Protein AF-A0A9P6IG69-F1 (afdb_monomer_lite)

Foldseek 3Di:
DDDDDDDPDPPPPPDDDDDPDDPPPDDDPVNVVVCVVVDDPPPPDQADPPVRLVVLLVVLVVCVVVLVLVVSLVSLVVCLVPAVPRDDPVSNVSSVVSNVVSVVSVVD

Structure (mmCIF, N/CA/C/O backbone):
data_AF-A0A9P6IG69-F1
#
_entry.id   AF-A0A9P6IG69-F1
#
loop_
_atom_site.group_PDB
_atom_site.id
_atom_site.type_symbol
_atom_site.label_atom_id
_atom_site.label_alt_id
_atom_site.label_comp_id
_atom_site.label_asym_id
_atom_site.label_entity_id
_atom_site.label_seq_id
_atom_site.pdbx_PDB_ins_code
_atom_site.Cartn_x
_atom_site.Cartn_y
_atom_site.Cartn_z
_atom_site.occupancy
_atom_site.B_iso_or_equiv
_atom_site.auth_seq_id
_atom_site.auth_comp_id
_atom_site.auth_asym_id
_atom_site.auth_atom_id
_atom_site.pdbx_PDB_model_num
ATOM 1 N N . MET A 1 1 ? 19.769 49.829 -12.196 1.00 40.31 1 MET A N 1
ATOM 2 C CA . MET A 1 1 ? 19.129 50.323 -13.430 1.00 40.31 1 MET A CA 1
ATOM 3 C C . MET A 1 1 ? 20.271 50.622 -14.383 1.00 40.31 1 MET A C 1
ATOM 5 O O . MET A 1 1 ? 21.087 51.456 -14.021 1.00 40.31 1 MET A O 1
ATOM 9 N N . SER A 1 2 ? 20.488 49.915 -15.484 1.00 45.03 2 SER A N 1
ATOM 10 C CA . SER A 1 2 ? 19.656 48.947 -16.208 1.00 45.03 2 SER A CA 1
ATOM 11 C C . SER A 1 2 ? 20.560 48.101 -17.124 1.00 45.03 2 SER A C 1
ATOM 13 O O . SER A 1 2 ? 21.637 48.586 -17.458 1.00 45.03 2 SER A O 1
ATOM 15 N N . ASP A 1 3 ? 20.097 46.879 -17.426 1.00 51.25 3 ASP A N 1
ATOM 16 C CA . ASP A 1 3 ? 20.050 46.187 -18.737 1.00 51.25 3 ASP A CA 1
ATOM 17 C C . ASP A 1 3 ? 21.260 46.256 -19.700 1.00 51.25 3 ASP A C 1
ATOM 19 O O . ASP A 1 3 ? 21.891 47.290 -19.850 1.00 51.25 3 ASP A O 1
ATOM 23 N N . ASP A 1 4 ? 21.618 45.267 -20.517 1.00 53.44 4 ASP A N 1
ATOM 24 C CA . ASP A 1 4 ? 21.075 43.952 -20.870 1.00 53.44 4 ASP A CA 1
ATOM 25 C C . ASP A 1 4 ? 21.995 43.409 -21.994 1.00 53.44 4 ASP A C 1
ATOM 27 O O . ASP A 1 4 ? 22.519 44.180 -22.796 1.00 53.44 4 ASP A O 1
ATOM 31 N N . GLU A 1 5 ? 22.227 42.097 -21.979 1.00 56.09 5 GLU A N 1
ATOM 32 C CA . GLU A 1 5 ? 22.358 41.195 -23.136 1.00 56.09 5 GL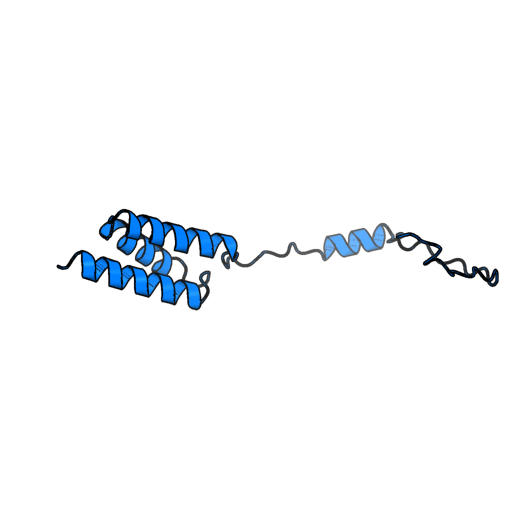U A CA 1
ATOM 33 C C . GLU A 1 5 ? 23.249 41.534 -24.358 1.00 56.09 5 GLU A C 1
ATOM 35 O O . GLU A 1 5 ? 22.990 42.421 -25.168 1.00 56.09 5 GLU A O 1
ATOM 40 N N . GLY A 1 6 ? 24.237 40.662 -24.602 1.00 52.22 6 GLY A N 1
ATOM 41 C CA . GLY A 1 6 ? 24.853 40.487 -25.924 1.00 52.22 6 GLY A CA 1
ATOM 42 C C . GLY A 1 6 ? 26.282 39.937 -25.845 1.00 52.22 6 GLY A C 1
ATOM 43 O O . GLY A 1 6 ? 27.201 40.651 -25.477 1.00 52.22 6 GLY A O 1
ATOM 44 N N . GLY A 1 7 ? 26.593 38.685 -26.171 1.00 57.16 7 GLY A N 1
ATOM 45 C CA . GLY A 1 7 ? 25.777 37.594 -26.674 1.00 57.16 7 GLY A CA 1
ATOM 46 C C . GLY A 1 7 ? 26.502 36.273 -26.406 1.00 57.16 7 GLY A C 1
ATOM 47 O O . GLY A 1 7 ? 27.694 36.126 -26.670 1.00 57.16 7 GLY A O 1
ATOM 48 N N . LEU A 1 8 ? 25.764 35.305 -25.869 1.00 58.16 8 LEU A N 1
ATOM 49 C CA . LEU A 1 8 ? 26.208 33.962 -25.477 1.00 58.16 8 LEU A CA 1
ATOM 50 C C . LEU A 1 8 ? 26.426 33.026 -26.691 1.00 58.16 8 LEU A C 1
ATOM 52 O O . LEU A 1 8 ? 26.242 31.817 -26.591 1.00 58.16 8 LEU A O 1
ATOM 56 N N . PHE A 1 9 ? 26.793 33.574 -27.852 1.00 48.88 9 PHE A N 1
ATOM 57 C CA . PHE A 1 9 ? 26.991 32.825 -29.095 1.00 48.88 9 PHE A CA 1
ATOM 58 C C . PHE A 1 9 ? 28.273 33.265 -29.807 1.00 48.88 9 PHE A C 1
ATOM 60 O O . PHE A 1 9 ? 28.260 33.695 -30.956 1.00 48.88 9 PHE A O 1
ATOM 67 N N . CYS A 1 10 ? 29.413 33.100 -29.137 1.00 54.47 10 CYS A N 1
ATOM 68 C CA . CYS A 1 10 ? 30.716 33.058 -29.802 1.00 54.47 10 CYS A CA 1
ATOM 69 C C . CYS A 1 10 ? 30.947 31.664 -30.408 1.00 54.47 10 CYS A C 1
ATOM 71 O O . CYS A 1 10 ? 31.872 30.956 -30.016 1.00 54.47 10 CYS A O 1
ATOM 73 N N . ILE A 1 11 ? 30.091 31.245 -31.343 1.00 56.59 11 ILE A N 1
ATOM 74 C CA . ILE A 1 11 ? 30.424 30.135 -32.239 1.00 56.59 11 ILE A CA 1
ATOM 75 C C . ILE A 1 11 ? 31.090 30.775 -33.453 1.00 56.59 11 ILE A C 1
ATOM 77 O O . ILE A 1 11 ? 30.421 31.229 -34.379 1.00 56.59 11 ILE A O 1
ATOM 81 N N . ALA A 1 12 ? 32.417 30.865 -33.417 1.00 56.22 12 ALA A N 1
ATOM 82 C CA . ALA A 1 12 ? 33.194 31.160 -34.609 1.00 56.22 12 ALA A CA 1
ATOM 83 C C . ALA A 1 12 ? 33.113 29.929 -35.521 1.00 56.22 12 ALA A C 1
ATOM 85 O O . ALA A 1 12 ? 33.712 28.895 -35.231 1.00 56.22 12 ALA A O 1
ATOM 86 N N . ILE A 1 13 ? 32.306 30.016 -36.580 1.00 52.16 13 ILE A N 1
ATOM 87 C CA . ILE A 1 13 ? 32.299 29.019 -37.650 1.00 52.16 13 ILE A CA 1
ATOM 88 C C . ILE A 1 13 ? 33.537 29.302 -38.500 1.00 52.16 13 ILE A C 1
ATOM 90 O O . ILE A 1 13 ? 33.494 30.113 -39.423 1.00 52.16 13 ILE A O 1
ATOM 94 N N . ASP A 1 14 ? 34.651 28.676 -38.129 1.00 42.19 14 ASP A N 1
ATOM 95 C CA . ASP A 1 14 ? 35.809 28.570 -39.005 1.00 42.19 14 ASP A CA 1
ATOM 96 C C . ASP A 1 14 ? 35.454 27.558 -40.101 1.00 42.19 14 ASP A C 1
ATOM 98 O O . ASP A 1 14 ? 35.114 26.402 -39.842 1.00 42.19 14 ASP A O 1
ATOM 102 N N . SER A 1 15 ? 35.379 28.067 -41.323 1.00 53.34 15 SER A N 1
ATOM 103 C CA . SER A 1 15 ? 35.005 27.331 -42.519 1.00 53.34 15 SER A CA 1
ATOM 104 C C . SER A 1 15 ? 36.208 26.528 -43.004 1.00 53.34 15 SER A C 1
ATOM 106 O O . SER A 1 15 ? 36.931 27.023 -43.863 1.00 53.34 15 SER A O 1
ATOM 108 N N . ASP A 1 16 ? 36.404 25.305 -42.505 1.00 51.88 16 ASP A N 1
ATOM 109 C CA . ASP A 1 16 ? 37.316 24.348 -43.140 1.00 51.88 16 ASP A CA 1
ATOM 110 C C . ASP A 1 16 ? 36.911 22.877 -42.911 1.00 51.88 16 ASP A C 1
ATOM 112 O O . ASP A 1 16 ? 36.482 22.476 -41.831 1.00 51.88 16 ASP A O 1
ATOM 116 N N . GLU A 1 17 ? 37.075 22.100 -43.981 1.00 47.62 17 GLU A N 1
ATOM 117 C CA . GLU A 1 17 ? 36.908 20.649 -44.142 1.00 47.62 17 GLU A CA 1
ATOM 118 C C . GLU A 1 17 ? 35.491 20.061 -44.314 1.00 47.62 17 GLU A C 1
ATOM 120 O O . GLU A 1 17 ? 34.753 19.702 -43.393 1.00 47.62 17 GLU A O 1
ATOM 125 N N . GLU A 1 18 ? 35.183 19.829 -45.594 1.00 54.47 18 GLU A N 1
ATOM 126 C CA . GLU A 1 18 ? 34.117 18.989 -46.128 1.00 54.47 18 GLU A CA 1
ATOM 127 C C . GLU A 1 18 ? 34.298 17.514 -45.702 1.00 54.47 18 GLU A C 1
ATOM 129 O O . GLU A 1 18 ? 34.662 16.641 -46.489 1.00 54.47 18 GLU A O 1
ATOM 134 N N . THR A 1 19 ? 34.001 17.193 -44.442 1.00 50.62 19 THR A N 1
ATOM 135 C CA . THR A 1 19 ? 33.697 15.813 -44.050 1.00 50.62 19 THR A CA 1
ATOM 136 C C . THR A 1 19 ? 32.203 15.593 -44.257 1.00 50.62 19 THR A C 1
ATOM 138 O O . THR A 1 19 ? 31.364 16.153 -43.553 1.00 50.62 19 THR A O 1
ATOM 141 N N . LYS A 1 20 ? 31.831 14.787 -45.260 1.00 56.06 20 LYS A N 1
ATOM 142 C CA . LYS A 1 20 ? 30.447 14.316 -45.440 1.00 56.06 20 LYS A CA 1
ATOM 143 C C . LYS A 1 20 ? 30.058 13.448 -44.243 1.00 56.06 20 LYS A C 1
ATOM 145 O O . LYS A 1 20 ? 30.133 12.220 -44.295 1.00 56.06 20 LYS A O 1
ATOM 150 N N . ALA A 1 21 ? 29.663 14.092 -43.151 1.00 57.44 21 ALA A N 1
ATOM 151 C CA . ALA A 1 21 ? 29.052 13.447 -42.011 1.00 57.44 21 ALA A CA 1
ATOM 152 C C . ALA A 1 21 ? 27.781 12.759 -42.512 1.00 57.44 21 ALA A C 1
ATOM 154 O O . ALA A 1 21 ? 26.852 13.413 -42.993 1.00 57.44 21 ALA A O 1
ATOM 155 N N . LYS A 1 22 ? 27.752 11.422 -42.447 1.00 57.47 22 LYS A N 1
ATOM 156 C CA . LYS A 1 22 ? 26.515 10.673 -42.678 1.00 57.47 22 LYS A CA 1
ATOM 157 C C . LYS A 1 22 ? 25.431 11.267 -41.765 1.00 57.47 22 LYS A C 1
ATOM 159 O O . LYS A 1 22 ? 25.708 11.467 -40.578 1.00 57.47 22 LYS A O 1
ATOM 164 N N . PRO A 1 23 ? 24.227 11.566 -42.284 1.00 60.00 23 PRO A N 1
ATOM 165 C CA . PRO A 1 23 ? 23.142 12.071 -41.455 1.00 60.00 23 PRO A CA 1
ATOM 166 C C . PRO A 1 23 ? 22.883 11.072 -40.325 1.00 60.00 23 PRO A C 1
ATOM 168 O O . PRO A 1 23 ? 22.764 9.870 -40.563 1.00 60.00 23 PRO A O 1
ATOM 171 N N . ARG A 1 24 ? 22.828 11.576 -39.088 1.00 59.69 24 ARG A N 1
ATOM 172 C CA . ARG A 1 24 ? 22.743 10.781 -37.847 1.00 59.69 24 ARG A CA 1
ATOM 173 C C . ARG A 1 24 ? 21.488 9.893 -37.750 1.00 59.69 24 ARG A C 1
ATOM 175 O O . ARG A 1 24 ? 21.426 9.069 -36.847 1.00 59.69 24 ARG A O 1
ATOM 182 N N . ASP A 1 25 ? 20.544 10.042 -38.681 1.00 63.06 25 ASP A N 1
ATOM 183 C CA . ASP A 1 25 ? 19.233 9.379 -38.709 1.00 63.06 25 ASP A CA 1
ATOM 184 C C . ASP A 1 25 ? 19.119 8.173 -39.655 1.00 63.06 25 ASP A C 1
ATOM 186 O O . ASP A 1 25 ? 18.062 7.551 -39.730 1.00 63.06 25 ASP A O 1
ATOM 190 N N . GLN A 1 26 ? 20.163 7.804 -40.398 1.00 58.53 26 GLN A N 1
ATOM 191 C CA . GLN A 1 26 ? 20.058 6.676 -41.331 1.00 58.53 26 GLN A CA 1
ATOM 192 C C . GLN A 1 26 ? 20.460 5.359 -40.666 1.00 58.53 26 GLN A C 1
ATOM 194 O O . GLN A 1 26 ? 21.536 4.827 -40.927 1.00 58.53 26 GLN A O 1
ATOM 199 N N . GLN A 1 27 ? 19.574 4.815 -39.828 1.00 62.59 27 GLN A N 1
ATOM 200 C CA . GLN A 1 27 ? 19.532 3.360 -39.672 1.00 62.59 27 GLN A CA 1
ATOM 201 C C . GLN A 1 27 ? 18.937 2.776 -40.956 1.00 62.59 27 GLN A C 1
ATOM 203 O O . GLN A 1 27 ? 17.919 3.260 -41.454 1.00 62.59 27 GLN A O 1
ATOM 208 N N . THR A 1 28 ? 19.584 1.770 -41.532 1.00 73.38 28 THR A N 1
ATOM 209 C CA . THR A 1 28 ? 19.044 1.081 -42.708 1.00 73.38 28 THR A CA 1
ATOM 210 C C . THR A 1 28 ? 17.844 0.212 -42.315 1.00 73.38 28 THR A C 1
ATOM 212 O O . THR A 1 28 ? 17.746 -0.268 -41.185 1.00 73.38 28 THR A O 1
ATOM 215 N N . GLU A 1 29 ? 16.920 -0.020 -43.253 1.00 72.88 29 GLU A N 1
ATOM 216 C CA . GLU A 1 29 ? 15.742 -0.876 -43.024 1.00 72.88 29 GLU A CA 1
ATOM 217 C C . GLU A 1 29 ? 16.148 -2.284 -42.557 1.00 72.88 29 GLU A C 1
ATOM 219 O O . GLU A 1 29 ? 15.496 -2.882 -41.709 1.00 72.88 29 GLU A O 1
ATOM 224 N N . GLU A 1 30 ? 17.271 -2.807 -43.047 1.00 77.31 30 GLU A N 1
ATOM 225 C CA . GLU A 1 30 ? 17.793 -4.116 -42.649 1.00 77.31 30 GLU A CA 1
ATOM 226 C C . GLU A 1 30 ? 18.224 -4.146 -41.176 1.00 77.31 30 GLU A C 1
ATOM 228 O O . GLU A 1 30 ? 17.895 -5.092 -40.455 1.00 77.31 30 GLU A O 1
ATOM 233 N N . GLU A 1 31 ? 18.892 -3.093 -40.699 1.00 77.00 31 GLU A N 1
ATOM 234 C CA . GLU A 1 31 ? 19.266 -2.930 -39.289 1.00 77.00 31 GLU A CA 1
ATOM 235 C C . GLU A 1 31 ? 18.026 -2.764 -38.403 1.00 77.00 31 GLU A C 1
ATOM 237 O O . GLU A 1 31 ? 17.946 -3.356 -37.323 1.00 77.00 31 GLU A O 1
ATOM 242 N N . PHE A 1 32 ? 17.014 -2.036 -38.881 1.00 77.44 32 PHE A N 1
ATOM 243 C CA . PHE A 1 32 ? 15.732 -1.904 -38.192 1.00 77.44 32 PHE A CA 1
ATOM 244 C C . PHE A 1 32 ? 14.994 -3.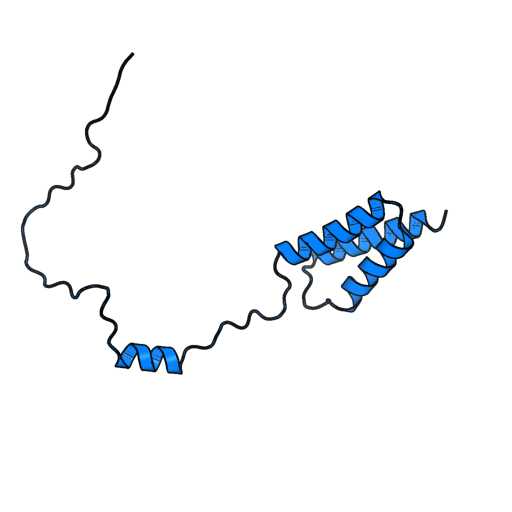247 -38.090 1.00 77.44 32 PHE A C 1
ATOM 246 O O . PHE A 1 32 ? 14.474 -3.593 -37.028 1.00 77.44 32 PHE A O 1
ATOM 253 N N . GLN A 1 33 ? 14.995 -4.060 -39.148 1.00 79.25 33 GLN A N 1
ATOM 254 C CA . GLN A 1 33 ? 14.388 -5.393 -39.132 1.00 79.25 33 GLN A CA 1
ATOM 255 C C . GLN A 1 33 ? 15.144 -6.361 -38.207 1.00 79.25 33 GLN A C 1
ATOM 257 O O . GLN A 1 33 ? 14.516 -7.169 -37.519 1.00 79.25 33 GLN A O 1
ATOM 262 N N . GLN A 1 34 ? 16.476 -6.268 -38.121 1.00 82.44 34 GLN A N 1
ATOM 263 C CA . GLN A 1 34 ? 17.271 -7.027 -37.145 1.00 82.44 34 GLN A CA 1
ATOM 264 C C . GLN A 1 34 ? 16.990 -6.582 -35.703 1.00 82.44 34 GLN A C 1
ATOM 266 O O . GLN A 1 34 ? 16.816 -7.426 -34.817 1.00 82.44 34 GLN A O 1
ATOM 271 N N . LEU A 1 35 ? 16.864 -5.273 -35.466 1.00 77.25 35 LEU A N 1
ATOM 272 C CA . LEU A 1 35 ? 16.489 -4.726 -34.164 1.00 77.25 35 LEU A CA 1
ATOM 273 C C . LEU A 1 35 ? 15.082 -5.175 -33.768 1.00 77.25 35 LEU A C 1
ATOM 275 O O . LEU A 1 35 ? 14.879 -5.623 -32.650 1.00 77.25 35 LEU A O 1
ATOM 279 N N . ARG A 1 36 ? 14.114 -5.154 -34.690 1.00 78.44 36 ARG A N 1
ATOM 280 C CA . ARG A 1 36 ? 12.754 -5.656 -34.439 1.00 78.44 36 ARG A CA 1
ATOM 281 C C . ARG A 1 36 ? 12.719 -7.142 -34.107 1.00 78.44 36 ARG A C 1
ATOM 283 O O . ARG A 1 36 ? 11.938 -7.541 -33.251 1.00 78.44 36 ARG A O 1
ATOM 290 N N . ARG A 1 37 ? 13.551 -7.958 -34.763 1.00 80.25 37 ARG A N 1
ATOM 291 C CA . ARG A 1 37 ? 13.665 -9.401 -34.472 1.00 80.25 37 ARG A CA 1
ATOM 292 C C . ARG A 1 37 ? 14.254 -9.678 -33.090 1.00 80.25 37 ARG A C 1
ATOM 294 O O . ARG A 1 37 ? 13.933 -10.700 -32.494 1.00 80.25 37 ARG A O 1
ATOM 301 N N . THR A 1 38 ? 15.119 -8.793 -32.604 1.00 78.56 38 THR A N 1
ATOM 302 C CA . THR A 1 38 ? 15.786 -8.914 -31.296 1.00 78.56 38 THR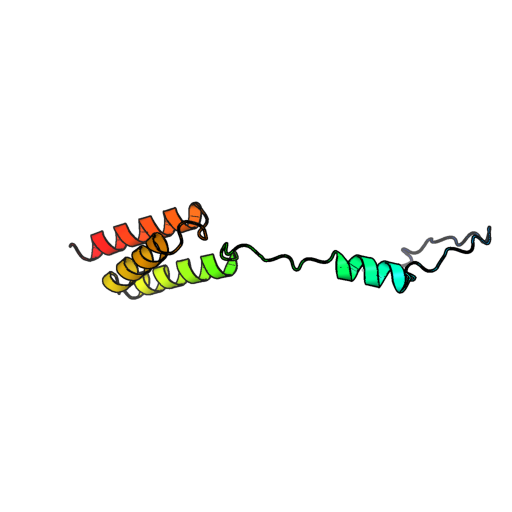 A CA 1
ATOM 303 C C . THR A 1 38 ? 15.093 -8.113 -30.193 1.00 78.56 38 THR A C 1
ATOM 305 O O . THR A 1 38 ? 15.372 -8.322 -29.012 1.00 78.56 38 THR A O 1
ATOM 308 N N . TYR A 1 39 ? 14.163 -7.228 -30.553 1.00 75.75 39 TYR A N 1
ATOM 309 C CA . TYR A 1 39 ? 13.406 -6.416 -29.618 1.00 75.75 39 TYR A CA 1
ATOM 310 C C . TYR A 1 39 ? 12.477 -7.298 -28.791 1.00 75.75 39 TYR A C 1
ATOM 312 O O . TYR A 1 39 ? 11.487 -7.848 -29.277 1.00 75.75 39 TYR A O 1
ATOM 320 N N . ARG A 1 40 ? 12.784 -7.382 -27.502 1.00 65.56 40 ARG A N 1
ATOM 321 C CA . ARG A 1 40 ? 11.885 -7.915 -26.490 1.00 65.56 40 ARG A CA 1
ATOM 322 C C . ARG A 1 40 ? 11.304 -6.729 -25.735 1.00 65.56 40 ARG A C 1
ATOM 324 O O . ARG A 1 40 ? 12.061 -5.923 -25.190 1.00 65.56 40 ARG A O 1
ATOM 331 N N . VAL A 1 41 ? 9.973 -6.619 -25.712 1.00 71.88 41 VAL A N 1
ATOM 332 C CA . VAL A 1 41 ? 9.289 -5.672 -24.822 1.00 71.88 41 VAL A CA 1
ATOM 333 C C . VAL A 1 41 ? 9.841 -5.908 -23.421 1.00 71.88 41 VAL A C 1
ATOM 335 O O . VAL A 1 41 ? 9.916 -7.052 -22.970 1.00 71.88 41 VAL A O 1
ATOM 338 N N . LYS A 1 42 ? 10.278 -4.836 -22.757 1.00 63.00 42 LYS A N 1
ATOM 339 C CA . LYS A 1 42 ? 10.632 -4.905 -21.342 1.00 63.00 42 LYS A CA 1
ATOM 340 C C . LYS A 1 42 ? 9.344 -5.205 -20.586 1.00 63.00 42 LYS A C 1
ATOM 342 O O . LYS A 1 42 ? 8.586 -4.291 -20.277 1.00 63.00 42 LYS A O 1
ATOM 347 N N . GLU A 1 43 ? 9.075 -6.481 -20.350 1.00 59.44 43 GLU A N 1
ATOM 348 C CA . GLU A 1 43 ? 8.087 -6.905 -19.371 1.00 59.44 43 GLU A CA 1
ATOM 349 C C . GLU A 1 43 ? 8.585 -6.360 -18.030 1.00 59.44 43 GLU A C 1
ATOM 351 O O . GLU A 1 43 ? 9.595 -6.822 -17.496 1.00 59.44 43 GLU A O 1
ATOM 356 N N . GLN A 1 44 ? 7.955 -5.288 -17.537 1.00 57.84 44 GLN A N 1
ATOM 357 C CA . GLN A 1 44 ? 8.127 -4.892 -16.145 1.00 57.84 44 GLN A CA 1
ATOM 358 C C . GLN A 1 44 ? 7.564 -6.050 -15.329 1.00 57.84 44 GLN A C 1
ATOM 360 O O . GLN A 1 44 ? 6.349 -6.227 -15.247 1.00 57.84 44 GLN A O 1
ATOM 365 N N . ASN A 1 45 ? 8.468 -6.885 -14.811 1.00 55.25 45 ASN A N 1
ATOM 366 C CA . ASN A 1 45 ? 8.159 -7.858 -13.773 1.00 55.25 45 ASN A CA 1
ATOM 367 C C . ASN A 1 45 ? 7.297 -7.157 -12.723 1.00 55.25 45 ASN A C 1
ATOM 369 O O . ASN A 1 45 ? 7.587 -6.010 -12.396 1.00 55.25 45 ASN A O 1
ATOM 373 N N . GLY A 1 46 ? 6.241 -7.834 -12.267 1.00 58.53 46 GLY A N 1
ATOM 374 C CA . GLY A 1 46 ? 5.104 -7.298 -11.508 1.00 58.53 46 GLY A CA 1
ATOM 375 C C . GLY A 1 46 ? 5.391 -6.680 -10.136 1.00 58.53 46 GLY A C 1
ATOM 376 O O . GLY A 1 46 ? 4.554 -6.790 -9.249 1.00 58.53 46 GLY A O 1
ATOM 377 N N . GLU A 1 47 ? 6.540 -6.039 -9.949 1.00 64.00 47 GLU A N 1
ATOM 378 C CA . GLU A 1 47 ? 6.784 -5.058 -8.906 1.00 64.00 47 GLU A CA 1
ATOM 379 C C . GLU A 1 47 ? 5.833 -3.880 -9.114 1.00 64.00 47 GLU A C 1
ATOM 381 O O . GLU A 1 47 ? 5.745 -3.290 -10.197 1.00 64.00 47 GLU A O 1
ATOM 386 N N . ALA A 1 48 ? 5.076 -3.552 -8.070 1.00 70.00 48 ALA A N 1
ATOM 387 C CA . ALA A 1 48 ? 4.197 -2.405 -8.128 1.00 70.00 48 ALA A CA 1
ATOM 388 C C . ALA A 1 48 ? 5.054 -1.147 -8.282 1.00 70.00 48 ALA A C 1
ATOM 390 O O . ALA A 1 48 ? 6.034 -0.933 -7.569 1.00 70.00 48 ALA A O 1
ATOM 391 N N . THR A 1 49 ? 4.685 -0.290 -9.231 1.00 80.44 49 THR A N 1
ATOM 392 C CA . THR A 1 49 ? 5.380 0.986 -9.382 1.00 80.44 49 THR A CA 1
ATOM 393 C C . THR A 1 49 ? 5.213 1.815 -8.102 1.00 80.44 49 THR A C 1
ATOM 395 O O . THR A 1 49 ? 4.177 1.759 -7.439 1.00 80.44 49 THR A O 1
ATOM 398 N N . LYS A 1 50 ? 6.218 2.631 -7.765 1.00 80.25 50 LYS A N 1
ATOM 399 C CA . LYS A 1 50 ? 6.176 3.543 -6.608 1.00 80.25 50 LYS A CA 1
ATOM 400 C C . LYS A 1 50 ? 4.845 4.297 -6.418 1.00 80.25 50 LYS A C 1
ATOM 402 O O . LYS A 1 50 ? 4.396 4.341 -5.277 1.00 80.25 50 LYS A O 1
ATOM 407 N N . PRO A 1 51 ? 4.191 4.874 -7.452 1.00 85.19 51 PRO A N 1
ATOM 408 C CA . PRO A 1 51 ? 2.898 5.532 -7.252 1.00 85.19 51 PRO A CA 1
ATOM 409 C C . PRO A 1 51 ? 1.811 4.566 -6.766 1.00 85.19 51 PRO A C 1
ATOM 411 O O . PRO A 1 51 ? 1.089 4.903 -5.837 1.00 85.19 51 PRO A O 1
ATOM 414 N N . VAL A 1 52 ? 1.760 3.342 -7.297 1.00 84.81 52 VAL A N 1
ATOM 415 C CA . VAL A 1 52 ? 0.782 2.325 -6.878 1.00 84.81 52 VAL A CA 1
ATOM 416 C C . VAL A 1 52 ? 0.989 1.936 -5.412 1.00 84.81 52 VAL A C 1
ATOM 418 O O . VAL A 1 52 ? 0.027 1.810 -4.658 1.00 84.81 52 VAL A O 1
ATOM 421 N N . LEU A 1 53 ? 2.243 1.796 -4.971 1.00 86.38 53 LEU A N 1
ATOM 422 C CA . LEU A 1 53 ? 2.556 1.521 -3.563 1.00 86.38 53 LEU A CA 1
ATOM 423 C C . LEU A 1 53 ? 2.095 2.652 -2.633 1.00 86.38 53 LEU A C 1
ATOM 425 O O . LEU A 1 53 ? 1.587 2.386 -1.544 1.00 86.38 53 LEU A O 1
ATOM 429 N N . GLN A 1 54 ? 2.249 3.907 -3.064 1.00 89.69 54 GLN A N 1
ATOM 430 C CA . GLN A 1 54 ? 1.781 5.070 -2.309 1.00 89.69 54 GLN A CA 1
ATOM 431 C C . GLN A 1 54 ? 0.252 5.118 -2.227 1.00 89.69 54 GLN A C 1
ATOM 433 O O . GLN A 1 54 ? -0.279 5.394 -1.157 1.00 89.69 54 GLN A O 1
ATOM 438 N N . GLU A 1 55 ? -0.463 4.794 -3.306 1.00 90.88 55 GLU A N 1
ATOM 439 C CA . GLU A 1 55 ? -1.931 4.732 -3.293 1.00 90.88 55 GLU A CA 1
ATOM 440 C C . GLU A 1 55 ? -2.455 3.668 -2.323 1.00 90.88 55 GLU A C 1
ATOM 442 O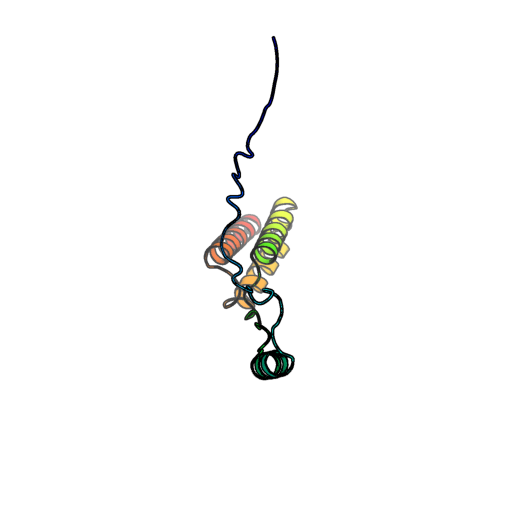 O . GLU A 1 55 ? -3.404 3.915 -1.580 1.00 90.88 55 GLU A O 1
ATOM 447 N N . VAL A 1 56 ? -1.807 2.502 -2.277 1.00 90.00 56 VAL A N 1
ATOM 448 C CA . VAL A 1 56 ? -2.148 1.435 -1.326 1.00 90.00 56 VAL A CA 1
ATOM 449 C C . VAL A 1 56 ? -1.947 1.890 0.119 1.00 90.00 56 VAL A C 1
ATOM 451 O O . VAL A 1 56 ? -2.818 1.658 0.959 1.00 90.00 56 VAL A O 1
ATOM 454 N N . LEU A 1 57 ? -0.814 2.536 0.415 1.00 91.25 57 LEU A N 1
ATOM 455 C CA . LEU A 1 57 ? -0.557 3.089 1.746 1.00 91.25 57 LEU A CA 1
ATOM 456 C C . LEU A 1 57 ? -1.607 4.134 2.108 1.00 91.25 57 LEU A C 1
ATOM 458 O O . LEU A 1 57 ? -2.218 4.039 3.169 1.00 91.25 57 LEU A O 1
ATOM 462 N N . HIS A 1 58 ? -1.870 5.067 1.197 1.00 93.19 58 HIS A N 1
ATOM 463 C CA . HIS A 1 58 ? -2.824 6.135 1.432 1.00 93.19 58 HIS A CA 1
ATOM 464 C C . HIS A 1 58 ? -4.237 5.592 1.675 1.00 93.19 58 HIS A C 1
ATOM 466 O O . HIS A 1 58 ? -4.918 6.032 2.594 1.00 93.19 58 HIS A O 1
ATOM 472 N N . ALA A 1 59 ? -4.662 4.556 0.947 1.00 93.88 59 ALA A N 1
ATOM 473 C CA . ALA A 1 59 ? -5.948 3.907 1.185 1.00 93.88 59 ALA A CA 1
ATOM 474 C C . ALA A 1 59 ? -6.073 3.330 2.612 1.00 93.88 59 ALA A C 1
ATOM 476 O O . ALA A 1 59 ? -7.127 3.459 3.237 1.00 93.88 59 ALA A O 1
ATOM 477 N N . VAL A 1 60 ? -5.008 2.725 3.158 1.00 93.12 60 VAL A N 1
ATOM 478 C CA . VAL A 1 60 ? -4.991 2.259 4.559 1.00 93.12 60 VAL A CA 1
ATOM 479 C C . VAL A 1 60 ? -5.077 3.430 5.532 1.00 93.12 60 VAL A C 1
ATOM 481 O O . VAL A 1 60 ? -5.811 3.355 6.521 1.00 93.12 60 VAL A O 1
ATOM 484 N N . GLU A 1 61 ? -4.345 4.507 5.258 1.00 93.31 61 GLU A N 1
ATOM 485 C CA . GLU A 1 61 ? -4.336 5.712 6.088 1.00 93.31 61 GLU A CA 1
ATOM 486 C C . GLU A 1 61 ? -5.716 6.362 6.153 1.00 93.31 61 GLU A C 1
ATOM 488 O O . GLU A 1 61 ? -6.209 6.642 7.246 1.00 93.31 61 GLU A O 1
ATOM 493 N N . GLU A 1 62 ? -6.386 6.516 5.014 1.00 94.88 62 GLU A N 1
ATOM 494 C CA . GLU A 1 62 ? -7.736 7.071 4.937 1.00 94.88 62 GLU A CA 1
ATOM 495 C C . GLU A 1 62 ? -8.732 6.232 5.747 1.00 94.88 62 GLU A C 1
ATOM 497 O O . GLU A 1 62 ? -9.522 6.767 6.530 1.00 94.88 62 GLU A O 1
ATOM 502 N N . LEU A 1 63 ? -8.663 4.900 5.646 1.00 91.94 63 LEU A N 1
ATOM 503 C CA . LEU A 1 63 ? -9.504 4.014 6.456 1.00 91.94 63 LEU A CA 1
ATOM 504 C C . LEU A 1 63 ? -9.215 4.167 7.959 1.00 91.94 63 LEU A C 1
ATOM 506 O O . LEU A 1 63 ? -10.150 4.177 8.769 1.00 91.94 63 LEU A O 1
ATOM 510 N N . TYR A 1 64 ? -7.946 4.341 8.337 1.00 90.88 64 TYR A N 1
ATOM 511 C CA . TYR A 1 64 ? -7.553 4.616 9.718 1.00 90.88 64 TYR A CA 1
ATOM 512 C C . TYR A 1 64 ? -8.098 5.968 10.213 1.00 90.88 64 TYR A C 1
ATOM 514 O O . TYR A 1 64 ? -8.652 6.039 11.315 1.00 90.88 64 TYR A O 1
ATOM 522 N N . PHE A 1 65 ? -8.005 7.031 9.407 1.00 91.69 65 PHE A N 1
ATOM 523 C CA . PHE A 1 65 ? -8.529 8.359 9.748 1.00 91.69 65 PHE A CA 1
ATOM 524 C C . PHE A 1 65 ? -10.058 8.384 9.847 1.00 91.69 65 PHE A C 1
ATOM 526 O O . PHE A 1 65 ? -10.603 9.019 10.753 1.00 91.69 65 PHE A O 1
ATOM 533 N N . LEU A 1 66 ? -10.754 7.615 9.006 1.00 93.06 66 LEU A N 1
ATOM 534 C CA . LEU A 1 66 ? -12.207 7.419 9.067 1.00 93.06 66 LEU A CA 1
ATOM 535 C C . LEU A 1 66 ? -12.662 6.525 10.236 1.00 93.06 66 LEU A C 1
ATOM 537 O O . LEU A 1 66 ? -13.851 6.232 10.353 1.00 93.06 66 LEU A O 1
ATOM 541 N N . ARG A 1 67 ? -11.742 6.086 11.109 1.00 89.75 67 ARG A N 1
ATOM 542 C CA . ARG A 1 67 ? -11.985 5.145 12.220 1.00 89.75 67 ARG A CA 1
ATOM 543 C C . ARG A 1 67 ? -12.560 3.792 11.787 1.00 89.75 67 ARG A C 1
ATOM 545 O O . ARG A 1 67 ? -13.106 3.059 12.611 1.00 89.75 67 ARG A O 1
ATOM 552 N N . ARG A 1 68 ? -12.409 3.420 10.515 1.00 92.56 68 ARG A N 1
ATOM 553 C CA . ARG A 1 68 ? -12.818 2.117 9.968 1.00 92.56 68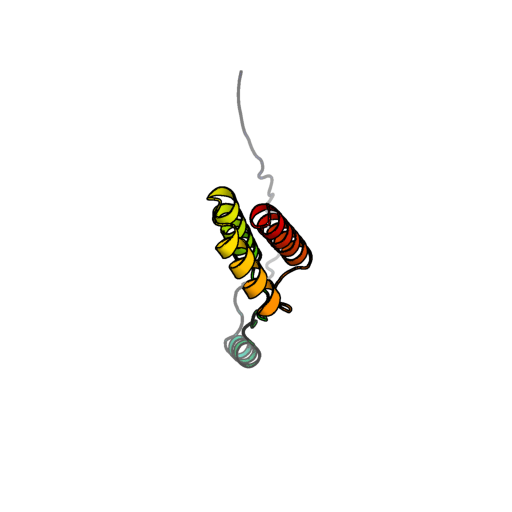 ARG A CA 1
ATOM 554 C C . ARG A 1 68 ? -11.690 1.109 10.172 1.00 92.56 68 ARG A C 1
ATOM 556 O O . ARG A 1 68 ? -11.099 0.602 9.224 1.00 92.56 68 ARG A O 1
ATOM 563 N N . PHE A 1 69 ? -11.364 0.854 11.439 1.00 91.69 69 PHE A N 1
ATOM 564 C CA . PHE A 1 69 ? -10.187 0.070 11.826 1.00 91.69 69 PHE A CA 1
ATOM 565 C C . PHE A 1 69 ? -10.259 -1.397 11.376 1.00 91.69 69 PHE A C 1
ATOM 567 O O . PHE A 1 69 ? -9.228 -1.967 11.029 1.00 91.69 69 PHE A O 1
ATOM 574 N N . ASP A 1 70 ? -11.454 -1.992 11.338 1.00 90.62 70 ASP A N 1
ATOM 575 C CA . ASP A 1 70 ? -11.654 -3.373 10.869 1.00 90.62 70 ASP A CA 1
ATOM 576 C C . ASP A 1 70 ? -11.288 -3.512 9.389 1.00 90.62 70 ASP A C 1
ATOM 578 O O . ASP A 1 70 ? -10.483 -4.358 8.998 1.00 90.62 70 ASP A O 1
ATOM 582 N N . GLU A 1 71 ? -11.781 -2.578 8.579 1.00 91.38 71 GLU A N 1
ATOM 583 C CA . GLU A 1 71 ? -11.535 -2.552 7.143 1.00 91.38 71 GLU A CA 1
ATOM 584 C C . GLU A 1 71 ? -10.090 -2.189 6.817 1.00 91.38 71 GLU A C 1
ATOM 586 O O . GLU A 1 71 ? -9.498 -2.807 5.934 1.00 91.38 71 GLU A O 1
ATOM 591 N N . ALA A 1 72 ? -9.495 -1.251 7.562 1.00 91.75 72 ALA A N 1
ATOM 592 C CA . ALA A 1 72 ? -8.080 -0.910 7.438 1.00 91.75 72 ALA A CA 1
ATOM 593 C C . ALA A 1 72 ? -7.177 -2.123 7.728 1.00 91.75 72 ALA A C 1
ATOM 595 O O . ALA A 1 72 ? -6.275 -2.420 6.945 1.00 91.75 72 ALA A O 1
ATOM 596 N N . ALA A 1 73 ? -7.443 -2.861 8.812 1.00 91.88 73 ALA A N 1
ATOM 597 C CA . ALA A 1 73 ? -6.673 -4.050 9.175 1.00 91.88 73 ALA A CA 1
ATOM 598 C C . ALA A 1 73 ? -6.866 -5.192 8.166 1.00 91.88 73 ALA A C 1
ATOM 600 O O . ALA A 1 73 ? -5.897 -5.830 7.751 1.00 91.88 73 ALA A O 1
ATOM 601 N N . ALA A 1 74 ? -8.105 -5.441 7.735 1.00 92.50 74 ALA A N 1
ATOM 602 C CA . ALA A 1 74 ? -8.402 -6.465 6.740 1.00 92.50 74 ALA A CA 1
ATOM 603 C C . ALA A 1 74 ? -7.763 -6.145 5.381 1.00 92.50 74 ALA A C 1
ATOM 605 O O . ALA A 1 74 ? -7.230 -7.042 4.726 1.00 92.50 74 ALA A O 1
ATOM 606 N N . PHE A 1 75 ? -7.792 -4.877 4.962 1.00 91.75 75 PHE A N 1
ATOM 607 C CA . PHE A 1 75 ? -7.169 -4.429 3.722 1.00 91.75 75 PHE A CA 1
ATOM 608 C C . PHE A 1 75 ? -5.642 -4.548 3.790 1.00 91.75 75 PHE A C 1
ATOM 610 O O . PHE A 1 75 ? -5.062 -5.206 2.928 1.00 91.75 75 PHE A O 1
ATOM 617 N N . ALA A 1 76 ? -5.003 -4.030 4.847 1.00 91.19 76 ALA A N 1
ATOM 618 C CA . ALA A 1 76 ? -3.557 -4.152 5.043 1.00 91.19 76 ALA A CA 1
ATOM 619 C C . ALA A 1 76 ? -3.101 -5.620 5.014 1.00 91.19 76 ALA A C 1
ATOM 621 O O . ALA A 1 76 ? -2.179 -5.967 4.276 1.00 91.19 76 ALA A O 1
ATOM 622 N N . ARG A 1 77 ? -3.809 -6.509 5.721 1.00 91.75 77 ARG A N 1
ATOM 623 C CA . ARG A 1 77 ? -3.491 -7.941 5.745 1.00 91.75 77 ARG A CA 1
ATOM 624 C C . ARG A 1 77 ? -3.627 -8.610 4.376 1.00 91.75 77 ARG A C 1
ATOM 626 O O . ARG A 1 77 ? -2.763 -9.396 4.010 1.00 91.75 77 ARG A O 1
ATOM 633 N N . ARG A 1 78 ? -4.678 -8.303 3.604 1.00 90.69 78 ARG A N 1
ATOM 634 C CA . ARG A 1 78 ? -4.844 -8.844 2.237 1.00 90.69 78 ARG A CA 1
ATOM 635 C C . ARG A 1 78 ? -3.707 -8.417 1.314 1.00 90.69 78 ARG A C 1
ATOM 637 O O . ARG A 1 78 ? -3.249 -9.220 0.509 1.00 90.69 78 ARG A O 1
ATOM 644 N N . VAL A 1 79 ? -3.262 -7.166 1.428 1.00 89.31 79 VAL A N 1
ATOM 645 C CA . VAL A 1 79 ? -2.163 -6.652 0.603 1.00 89.31 79 VAL A CA 1
ATOM 646 C C . VAL A 1 79 ? -0.834 -7.297 1.001 1.00 89.31 79 VAL A C 1
ATOM 648 O O . VAL A 1 79 ? -0.063 -7.678 0.123 1.00 89.31 79 VAL A O 1
ATOM 651 N N . LEU A 1 80 ? -0.588 -7.489 2.299 1.00 87.75 80 LEU A N 1
ATOM 652 C CA . LEU A 1 80 ? 0.601 -8.189 2.790 1.00 87.75 80 LEU A CA 1
ATOM 653 C C . LEU A 1 80 ? 0.645 -9.665 2.350 1.00 87.75 80 LEU A C 1
ATOM 655 O O . LEU A 1 80 ? 1.711 -10.136 1.967 1.00 87.75 80 LEU A O 1
ATOM 659 N N . ASP A 1 81 ? -0.494 -10.365 2.357 1.00 86.25 81 ASP A N 1
ATOM 660 C CA . ASP A 1 81 ? -0.606 -11.790 1.995 1.00 86.25 81 ASP A CA 1
ATOM 661 C C . ASP A 1 81 ? -0.473 -12.032 0.478 1.00 86.25 81 ASP A C 1
ATOM 663 O O . ASP A 1 81 ? 0.190 -12.967 0.039 1.00 86.25 81 ASP A O 1
ATOM 667 N N . GLY A 1 82 ? -1.061 -11.157 -0.347 1.00 78.44 82 GLY A N 1
ATOM 668 C CA . GLY A 1 82 ? -1.096 -11.335 -1.803 1.00 78.44 82 GLY A CA 1
ATOM 669 C C . GLY A 1 82 ? 0.102 -10.774 -2.576 1.00 78.44 82 GLY A C 1
ATOM 670 O O . GLY A 1 82 ? 0.191 -10.995 -3.782 1.00 78.44 82 GLY A O 1
ATOM 671 N N . SER A 1 83 ? 0.992 -10.012 -1.931 1.00 68.69 83 SER A N 1
ATOM 672 C CA . SER A 1 83 ? 1.928 -9.122 -2.638 1.00 68.69 83 SER A CA 1
ATOM 673 C C . SER A 1 83 ? 3.369 -9.171 -2.101 1.00 68.69 83 SER A C 1
ATOM 675 O O . SER A 1 83 ? 4.141 -8.221 -2.244 1.00 68.69 83 SER A O 1
ATOM 677 N N . GLU A 1 84 ? 3.781 -10.301 -1.513 1.00 63.22 84 GLU A N 1
ATOM 678 C CA . GLU A 1 84 ? 5.139 -10.486 -0.970 1.00 63.22 84 GLU A CA 1
ATOM 679 C C . GLU A 1 84 ? 6.271 -10.263 -1.987 1.00 63.22 84 GLU A C 1
ATOM 681 O O . GLU A 1 84 ? 7.386 -9.939 -1.586 1.00 63.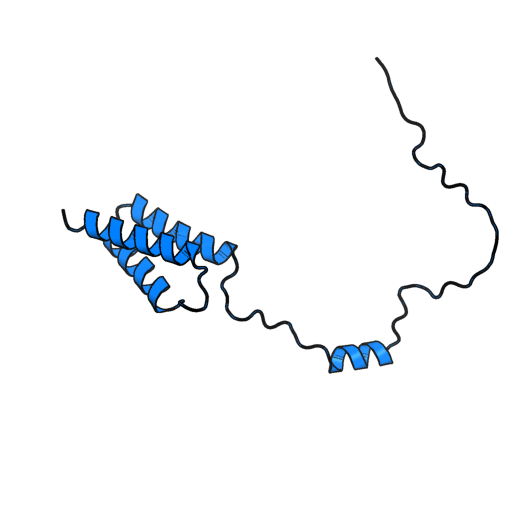22 84 GLU A O 1
ATOM 686 N N . ALA A 1 85 ? 6.025 -10.421 -3.288 1.00 64.81 85 ALA A N 1
ATOM 687 C CA . ALA A 1 85 ? 7.032 -10.160 -4.320 1.00 64.81 85 ALA A CA 1
ATOM 688 C C . ALA A 1 85 ? 6.977 -8.730 -4.884 1.00 64.81 85 ALA A C 1
ATOM 690 O O . ALA A 1 85 ? 7.958 -8.281 -5.464 1.00 64.81 85 ALA A O 1
ATOM 691 N N . ALA A 1 86 ? 5.856 -8.019 -4.722 1.00 72.88 86 ALA A N 1
ATOM 692 C CA . ALA A 1 86 ? 5.603 -6.753 -5.412 1.00 72.88 86 ALA A CA 1
ATOM 693 C C . ALA A 1 86 ? 5.647 -5.517 -4.502 1.00 72.88 86 ALA A C 1
ATOM 695 O O . ALA A 1 86 ? 5.692 -4.397 -5.009 1.00 72.88 86 ALA A O 1
ATOM 696 N N . LEU A 1 87 ? 5.638 -5.705 -3.177 1.00 81.75 87 LEU A N 1
ATOM 697 C CA . LEU A 1 87 ? 5.793 -4.625 -2.203 1.00 81.75 87 LEU A CA 1
ATOM 698 C C . LEU A 1 87 ? 7.258 -4.437 -1.804 1.00 81.75 87 LEU A C 1
ATOM 700 O O . LEU A 1 87 ? 7.901 -5.382 -1.333 1.00 81.75 87 LEU A O 1
ATOM 704 N N . ASP A 1 88 ? 7.744 -3.200 -1.853 1.00 83.81 88 ASP A N 1
ATOM 705 C CA . ASP A 1 88 ? 9.002 -2.820 -1.213 1.00 83.81 88 ASP A CA 1
ATOM 706 C C . ASP A 1 88 ? 8.973 -3.094 0.303 1.00 83.81 88 ASP A C 1
ATOM 708 O O . ASP A 1 88 ? 7.920 -3.116 0.953 1.00 83.81 88 ASP A O 1
ATOM 712 N N . ARG A 1 89 ? 10.159 -3.285 0.892 1.00 86.31 89 ARG A N 1
ATOM 713 C CA . ARG A 1 89 ? 10.317 -3.566 2.330 1.00 86.31 89 ARG A CA 1
ATOM 714 C C . ARG A 1 89 ? 9.677 -2.488 3.212 1.00 86.31 89 ARG A C 1
ATOM 716 O O . ARG A 1 89 ? 9.019 -2.823 4.192 1.00 86.31 89 ARG A O 1
ATOM 723 N N . ASP A 1 90 ? 9.873 -1.222 2.856 1.00 88.25 90 ASP A N 1
ATOM 724 C CA . ASP A 1 90 ? 9.357 -0.074 3.609 1.00 88.25 90 ASP A CA 1
ATOM 725 C C . ASP A 1 90 ? 7.821 -0.055 3.626 1.00 88.25 90 ASP A C 1
ATOM 727 O O . ASP A 1 90 ? 7.199 0.031 4.686 1.00 88.25 90 ASP A O 1
ATOM 731 N N . THR A 1 91 ? 7.202 -0.277 2.462 1.00 87.62 91 THR A N 1
ATOM 732 C CA . THR A 1 91 ? 5.745 -0.360 2.329 1.00 87.62 91 THR A CA 1
ATOM 733 C C . THR A 1 91 ? 5.164 -1.487 3.178 1.00 87.62 91 THR A C 1
ATOM 735 O O . THR A 1 91 ? 4.157 -1.283 3.853 1.00 87.62 91 THR A O 1
ATOM 738 N N . ARG A 1 92 ? 5.811 -2.659 3.217 1.00 88.94 92 ARG A N 1
ATOM 739 C CA . ARG A 1 92 ? 5.376 -3.765 4.088 1.00 88.94 92 ARG A CA 1
ATOM 740 C C . ARG A 1 92 ? 5.448 -3.414 5.569 1.00 88.94 92 ARG A C 1
ATOM 742 O O . ARG A 1 92 ? 4.505 -3.698 6.303 1.00 88.94 92 ARG A O 1
ATOM 749 N N . GLU A 1 93 ? 6.539 -2.792 6.005 1.00 91.31 93 GLU A N 1
ATOM 750 C CA . GLU A 1 93 ? 6.706 -2.387 7.403 1.00 91.31 93 GLU A CA 1
ATOM 751 C C . GLU A 1 93 ? 5.637 -1.366 7.821 1.00 91.31 93 GLU A C 1
ATOM 753 O O . GLU A 1 93 ? 5.035 -1.483 8.892 1.00 91.31 93 GLU A O 1
ATOM 758 N N . MET A 1 94 ? 5.346 -0.399 6.949 1.00 91.25 94 MET A N 1
ATOM 759 C CA . MET A 1 94 ? 4.306 0.605 7.176 1.00 91.25 94 MET A CA 1
ATOM 760 C C . MET A 1 94 ? 2.906 -0.012 7.258 1.00 91.25 94 MET A C 1
ATOM 762 O O . MET A 1 94 ? 2.165 0.284 8.199 1.00 91.25 94 MET A O 1
ATOM 766 N N . LEU A 1 95 ? 2.556 -0.909 6.331 1.00 90.88 95 LEU A N 1
ATOM 767 C CA . LEU A 1 95 ? 1.279 -1.631 6.357 1.00 90.88 95 LEU A CA 1
ATOM 768 C C . LEU A 1 95 ? 1.122 -2.469 7.634 1.00 90.88 95 LEU A C 1
ATOM 770 O O . LEU A 1 95 ? 0.063 -2.426 8.260 1.00 90.88 95 LEU A O 1
ATOM 774 N N . GLY A 1 96 ? 2.183 -3.161 8.065 1.00 91.25 96 GLY A N 1
ATOM 775 C CA . GLY A 1 96 ? 2.185 -3.934 9.310 1.00 91.25 96 GLY A CA 1
ATOM 776 C C . GLY A 1 96 ? 1.922 -3.066 10.543 1.00 91.25 96 GLY A C 1
ATOM 777 O O . GLY A 1 96 ? 1.043 -3.376 11.347 1.00 91.25 96 GLY A O 1
ATOM 778 N N . ARG A 1 97 ? 2.591 -1.908 10.651 1.00 91.88 97 ARG A N 1
ATOM 779 C CA . ARG A 1 97 ? 2.342 -0.951 11.746 1.00 91.88 97 ARG A CA 1
ATOM 780 C C . ARG A 1 97 ? 0.900 -0.453 11.773 1.00 91.88 97 ARG A C 1
ATOM 782 O O . ARG A 1 97 ? 0.341 -0.255 12.854 1.00 91.88 97 ARG A O 1
ATOM 789 N N . TYR A 1 98 ? 0.304 -0.192 10.610 1.00 89.75 98 TYR A N 1
ATOM 790 C CA . TYR A 1 98 ? -1.090 0.240 10.542 1.00 89.75 98 TYR A CA 1
ATOM 791 C C . TYR A 1 98 ? -2.056 -0.882 10.927 1.00 89.75 98 TYR A C 1
ATOM 793 O O . TYR A 1 98 ? -3.007 -0.607 11.658 1.00 89.75 98 TYR A O 1
ATOM 801 N N . GLU A 1 99 ? -1.795 -2.133 10.536 1.00 90.19 99 GLU A N 1
ATOM 802 C CA . GLU A 1 99 ? -2.586 -3.289 10.976 1.00 90.19 99 GLU A CA 1
ATOM 803 C C . GLU A 1 99 ? -2.581 -3.418 12.509 1.00 90.19 99 GLU A C 1
ATOM 805 O O . GLU A 1 99 ? -3.644 -3.482 13.134 1.00 90.19 99 GLU A O 1
ATOM 810 N N . GLU A 1 100 ? -1.401 -3.384 13.133 1.00 91.25 100 GLU A N 1
ATOM 811 C CA . GLU A 1 100 ? -1.251 -3.471 14.591 1.00 91.25 100 GLU A CA 1
ATOM 812 C C . GLU A 1 100 ? -1.965 -2.320 15.309 1.00 91.25 100 GLU A C 1
ATOM 814 O O . GLU A 1 100 ? -2.709 -2.542 16.270 1.00 91.25 100 GLU A O 1
ATOM 819 N N . LYS A 1 101 ? -1.803 -1.085 14.814 1.00 89.19 101 LYS A N 1
ATOM 820 C CA . LYS A 1 101 ? -2.504 0.092 15.350 1.00 89.19 101 LYS A CA 1
ATOM 821 C C . LYS A 1 101 ? -4.019 -0.060 15.254 1.00 89.19 101 LYS A C 1
ATOM 823 O O . LYS A 1 101 ? -4.713 0.242 16.222 1.00 89.19 101 LYS A O 1
ATOM 828 N N . CYS A 1 102 ? -4.538 -0.527 14.119 1.00 90.00 102 CYS A N 1
ATOM 829 C CA . CYS A 1 102 ? -5.969 -0.762 13.938 1.00 90.00 102 CYS A CA 1
ATOM 830 C C . CYS A 1 102 ? -6.487 -1.815 14.923 1.00 90.00 102 CYS A C 1
ATOM 832 O O . CYS A 1 102 ? -7.503 -1.595 15.580 1.00 90.00 102 CYS A O 1
ATOM 834 N N . ARG A 1 103 ? -5.762 -2.925 15.096 1.00 86.62 103 ARG A N 1
ATOM 835 C CA . ARG A 1 103 ? -6.120 -3.982 16.056 1.00 86.62 103 ARG A CA 1
ATOM 836 C C . ARG A 1 103 ? -6.111 -3.483 17.498 1.00 86.62 103 ARG A C 1
ATOM 838 O O . ARG A 1 103 ? -7.052 -3.765 18.234 1.00 86.62 103 ARG A O 1
ATOM 845 N N . GLY A 1 104 ? -5.131 -2.664 17.881 1.00 88.31 104 GLY A N 1
ATOM 846 C CA . GLY A 1 104 ? -5.095 -2.027 19.202 1.00 88.31 104 GLY A CA 1
ATOM 847 C C . GLY A 1 104 ? -6.248 -1.043 19.455 1.00 88.31 104 GLY A C 1
ATOM 848 O O . GLY A 1 104 ? -6.658 -0.855 20.600 1.00 88.31 104 GLY A O 1
ATOM 849 N N . ARG A 1 105 ? -6.795 -0.427 18.398 1.00 83.94 105 ARG A N 1
ATOM 850 C CA . ARG A 1 105 ? -7.977 0.452 18.471 1.00 83.94 105 ARG A CA 1
ATOM 851 C C . ARG A 1 105 ? -9.304 -0.306 18.515 1.00 83.94 105 ARG A C 1
ATOM 853 O O . ARG A 1 105 ? -10.260 0.238 19.046 1.00 83.94 105 ARG A O 1
ATOM 860 N N . MET A 1 106 ? -9.362 -1.516 17.957 1.00 76.94 106 MET A N 1
ATOM 861 C CA . MET A 1 106 ? -10.541 -2.394 18.009 1.00 76.94 106 MET A CA 1
ATOM 862 C C . MET A 1 106 ? -10.628 -3.213 19.301 1.00 76.94 106 MET A C 1
ATOM 864 O O . MET A 1 106 ? -11.715 -3.617 19.694 1.00 76.94 106 MET A O 1
ATOM 868 N N . GLY A 1 107 ? -9.484 -3.488 19.935 1.00 65.06 107 GLY A N 1
ATOM 869 C CA . GLY A 1 107 ? -9.382 -4.274 21.167 1.00 65.06 107 GLY A CA 1
ATOM 870 C C . GLY A 1 107 ? -9.450 -3.473 22.474 1.00 65.06 107 GLY A C 1
ATOM 871 O O . GLY A 1 107 ? -9.088 -4.033 23.505 1.00 65.06 107 GLY A O 1
ATOM 872 N N . ASN A 1 108 ? -9.858 -2.197 22.439 1.00 49.75 108 ASN A N 1
ATOM 873 C CA . ASN A 1 108 ? -10.110 -1.359 23.623 1.00 49.75 108 ASN A CA 1
ATOM 874 C C . ASN A 1 108 ? -11.573 -0.928 23.692 1.00 49.75 108 ASN A C 1
ATOM 876 O O . ASN A 1 108 ? -12.077 -0.447 22.653 1.00 49.75 108 ASN A O 1
#

Sequence (108 aa):
MSDDEGGLFCIAIDSDEETKAKPRDQQTEEEFQQLRRTYRVKEQNGEATKPVLQEVLHAVEELYFLRRFDEAAAFARRVLDGSEAALDRDTREMLGRYEEKCRGRMGN

Radius of gyration: 28.82 Å; chains: 1; bounding box: 50×62×70 Å

Organism: NCBI:txid1095194

pLDDT: mean 75.47, std 15.86, range [40.31, 94.88]

Secondary structure (DSSP, 8-state):
-------S---------------TT---HHHHHHHHHH-------SPPPHHHHHHHHHHHHHHHHTT-HHHHHHHHHHHHHH-TTTS-HHHHHHHHHHHHHHHHHH--